Protein AF-A0A653F2F2-F1 (afdb_monomer_lite)

Secondary structure (DSSP, 8-state):
-PPPTTSGGGEEEHHHHHHTT-S--SSS-HHHHHHHHHGGG-EE-TTS-EEEEHHHHHHHHHHHHHHHHHHHHHHHHHHHHHHHHHHHHHHHHHHHHHHHHHHS----------------TT--

Radius of gyration: 38.21 Å; chains: 1; bounding box: 52×47×120 Å

Foldseek 3Di:
DDDDLPALVQWAFLVVVVVVPQQDDPDDDSSVSNCVVCDPQWDAHPVGTTTGGNVVVVVVVVVVVVVVVVVVVVVVVVVVVVVVVVVVVVVVVVVVVVVVVVVPDPPDPPPPPPPPPDDDPPPD

pLDDT: mean 84.68, std 15.83, range [46.44, 97.0]

Structure (mmCIF, N/CA/C/O backbone):
data_AF-A0A653F2F2-F1
#
_entry.id   AF-A0A653F2F2-F1
#
loop_
_atom_site.group_PDB
_atom_site.id
_atom_site.type_symbol
_atom_site.label_atom_id
_atom_site.label_alt_id
_atom_site.label_comp_id
_atom_site.label_asym_id
_atom_site.label_entity_id
_atom_site.label_seq_id
_atom_site.pdbx_PDB_ins_code
_atom_site.Cartn_x
_atom_site.Cartn_y
_atom_site.Cartn_z
_atom_site.occupancy
_atom_site.B_iso_or_equiv
_atom_site.auth_seq_id
_atom_site.auth_comp_id
_atom_site.auth_asym_id
_atom_site.auth_atom_id
_atom_site.pdbx_PDB_model_num
ATOM 1 N N . MET A 1 1 ? -18.430 20.478 24.476 1.00 53.19 1 MET A N 1
ATOM 2 C CA . MET A 1 1 ? -17.845 19.188 24.885 1.00 53.19 1 MET A CA 1
ATOM 3 C C . MET A 1 1 ? -16.975 18.749 23.725 1.00 53.19 1 MET A C 1
ATOM 5 O O . MET A 1 1 ? -17.513 18.512 22.652 1.00 53.19 1 MET A O 1
ATOM 9 N N . GLN A 1 2 ? -15.657 18.843 23.874 1.00 63.44 2 GLN A N 1
ATOM 10 C CA . GLN A 1 2 ? -14.722 18.392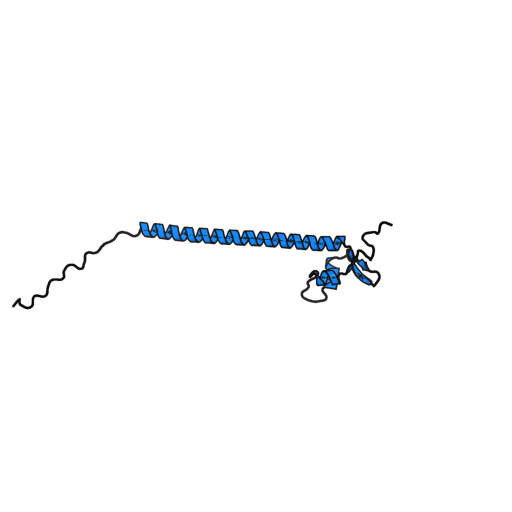 22.848 1.00 63.44 2 GLN A CA 1
ATOM 11 C C . GLN A 1 2 ? -14.621 16.879 23.034 1.00 63.44 2 GLN A C 1
ATOM 13 O O . GLN A 1 2 ? -14.357 16.430 24.145 1.00 63.44 2 GLN A O 1
ATOM 18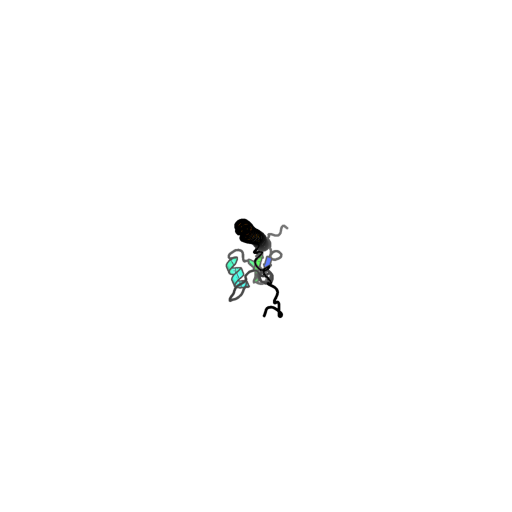 N N . LEU A 1 3 ? -15.013 16.116 22.020 1.00 66.06 3 LEU A N 1
ATOM 19 C CA . LEU A 1 3 ? -14.913 14.664 22.065 1.00 66.06 3 LEU A CA 1
ATOM 20 C C . LEU A 1 3 ? -13.481 14.304 21.675 1.00 66.06 3 LEU A C 1
ATOM 22 O O . LEU A 1 3 ? -12.998 14.801 20.657 1.00 66.06 3 LEU A O 1
ATOM 26 N N . ASP A 1 4 ? -12.825 13.489 22.491 1.00 74.12 4 ASP A N 1
ATOM 27 C CA . ASP A 1 4 ? -11.487 12.986 22.192 1.00 74.12 4 ASP A CA 1
ATOM 28 C C . ASP A 1 4 ? -11.536 12.044 20.977 1.00 74.12 4 ASP A C 1
ATOM 30 O O . ASP A 1 4 ? -12.562 11.413 20.705 1.00 74.12 4 ASP A O 1
ATOM 34 N N . ASP A 1 5 ? -10.428 11.930 20.241 1.00 69.75 5 ASP A N 1
ATOM 35 C CA . ASP A 1 5 ? -10.344 11.088 19.034 1.00 69.75 5 ASP A CA 1
ATOM 36 C C . ASP A 1 5 ? -10.570 9.588 19.320 1.00 69.75 5 ASP A C 1
ATOM 38 O O . ASP A 1 5 ? -10.916 8.826 18.414 1.00 69.75 5 ASP A O 1
ATOM 42 N N . ASP A 1 6 ? -10.440 9.181 20.586 1.00 67.00 6 ASP A N 1
ATOM 43 C CA . ASP A 1 6 ? -10.681 7.818 21.071 1.00 67.00 6 ASP A CA 1
ATOM 44 C C . ASP A 1 6 ? -12.156 7.553 21.422 1.00 67.00 6 ASP A C 1
ATOM 46 O O . ASP A 1 6 ? -12.517 6.466 21.878 1.00 67.00 6 ASP A O 1
ATOM 50 N N . HIS A 1 7 ? -13.043 8.533 21.223 1.00 74.06 7 HIS A N 1
ATOM 51 C CA . HIS A 1 7 ? -14.465 8.353 21.482 1.00 74.06 7 HIS A CA 1
ATOM 52 C C . HIS A 1 7 ? -15.051 7.269 20.551 1.00 74.06 7 HIS A C 1
ATOM 54 O O . HIS A 1 7 ? -14.779 7.294 19.349 1.00 74.06 7 HIS A O 1
ATOM 60 N N . PRO A 1 8 ? -15.928 6.364 21.035 1.00 67.56 8 PRO A N 1
ATOM 61 C CA . PRO A 1 8 ? -16.427 5.215 20.264 1.00 67.56 8 PRO A CA 1
ATOM 62 C C . PRO A 1 8 ? -17.065 5.575 18.910 1.00 67.56 8 PRO A C 1
ATOM 64 O O . PRO A 1 8 ? -16.922 4.836 17.942 1.00 67.56 8 PRO A O 1
ATOM 67 N N . PHE A 1 9 ? -17.697 6.747 18.791 1.00 72.19 9 PHE A N 1
ATOM 68 C CA . PHE A 1 9 ? -18.237 7.257 17.516 1.00 72.19 9 PHE A CA 1
ATOM 69 C C . PHE A 1 9 ? -17.178 7.614 16.451 1.00 72.19 9 PHE A C 1
ATOM 71 O O . PHE A 1 9 ? -17.521 7.766 15.276 1.00 72.19 9 PHE A O 1
ATOM 78 N N . PHE A 1 10 ? -15.907 7.762 16.833 1.00 84.81 10 PHE A N 1
ATOM 79 C CA . PHE A 1 10 ? -14.783 8.039 15.930 1.00 84.81 10 PHE A CA 1
ATOM 80 C C . PHE A 1 10 ? -13.876 6.828 15.710 1.00 84.81 10 PHE A C 1
ATOM 82 O O . PHE A 1 10 ? -12.847 6.951 15.040 1.00 84.81 10 PHE A O 1
ATOM 89 N N . LEU A 1 11 ? -14.272 5.658 16.209 1.00 93.62 11 LEU A N 1
ATOM 90 C CA . LEU A 1 11 ? -13.569 4.415 15.945 1.00 93.62 11 LEU A CA 1
ATOM 91 C C . LEU A 1 11 ? -14.015 3.810 14.610 1.00 93.62 11 LEU A C 1
ATOM 93 O O . LEU A 1 11 ? -15.180 3.877 14.220 1.00 93.62 11 LEU A O 1
ATOM 97 N N . VAL A 1 12 ? -13.061 3.213 13.906 1.00 95.25 12 VAL A N 1
ATOM 98 C CA . VAL A 1 12 ? -13.259 2.483 12.655 1.00 95.25 12 VAL A CA 1
ATOM 99 C C . VAL A 1 12 ? -13.022 1.000 12.941 1.00 95.25 12 VAL A C 1
ATOM 101 O O . VAL A 1 12 ? -11.893 0.623 13.275 1.00 95.25 12 VAL A O 1
ATOM 104 N N . PRO A 1 13 ? -14.051 0.140 12.840 1.00 96.44 13 PRO A N 1
ATOM 105 C CA . PRO A 1 13 ? -13.900 -1.292 13.056 1.00 96.44 13 PRO A CA 1
ATOM 106 C C . PRO A 1 13 ? -12.864 -1.911 12.114 1.00 96.44 13 PRO A C 1
ATOM 108 O O . PRO A 1 13 ? -12.854 -1.647 10.911 1.00 96.44 13 PRO A O 1
ATOM 111 N N . LEU A 1 14 ? -12.044 -2.831 12.629 1.00 96.94 14 LEU A N 1
ATOM 112 C CA . LEU A 1 14 ? -11.071 -3.553 11.801 1.00 96.94 14 LEU A CA 1
ATOM 113 C C . LEU A 1 14 ? -11.740 -4.342 10.671 1.00 96.94 14 LEU A C 1
ATOM 115 O O . LEU A 1 14 ? -11.139 -4.521 9.618 1.00 96.94 14 LEU A O 1
ATOM 119 N N . ALA A 1 15 ? -12.984 -4.788 10.864 1.00 96.38 15 ALA A N 1
ATOM 120 C CA . ALA A 1 15 ? -13.762 -5.459 9.827 1.00 96.38 15 ALA A CA 1
ATOM 121 C C . ALA A 1 15 ? -13.987 -4.569 8.589 1.00 96.38 15 ALA A C 1
ATOM 123 O O . ALA A 1 15 ? -13.922 -5.066 7.467 1.00 96.38 15 ALA A O 1
ATOM 124 N N . GLU A 1 16 ? -14.194 -3.262 8.779 1.00 96.62 16 GLU A N 1
ATOM 125 C CA . GLU A 1 16 ? -14.343 -2.306 7.674 1.00 96.62 16 GLU A CA 1
ATOM 126 C C . GLU A 1 16 ? -13.015 -2.115 6.938 1.00 96.62 16 GLU A C 1
ATOM 128 O O . GLU A 1 16 ? -12.968 -2.176 5.712 1.00 96.62 16 GLU A O 1
ATOM 133 N N . LEU A 1 17 ? -11.907 -1.992 7.674 1.00 96.81 17 LEU A N 1
ATOM 134 C CA . LEU A 1 17 ? -10.574 -1.926 7.069 1.00 96.81 17 LEU A CA 1
ATOM 135 C C . LEU A 1 17 ? -10.234 -3.213 6.301 1.00 96.81 17 LEU A C 1
ATOM 137 O O . LEU A 1 17 ? -9.676 -3.168 5.206 1.00 96.81 17 LEU A O 1
ATOM 141 N N . VAL A 1 18 ? -10.601 -4.375 6.833 1.00 97.00 18 VAL A N 1
ATOM 142 C CA . VAL A 1 18 ? -10.440 -5.649 6.124 1.00 97.00 18 VAL A CA 1
ATOM 143 C C . VAL A 1 18 ? -11.273 -5.682 4.841 1.00 97.00 18 VAL A C 1
ATOM 145 O O . VAL A 1 18 ? -10.763 -6.116 3.808 1.00 97.00 18 VAL A O 1
ATOM 148 N N . ALA A 1 19 ? -12.515 -5.188 4.867 1.00 96.25 19 ALA A N 1
ATOM 149 C CA . ALA A 1 19 ? -13.363 -5.091 3.676 1.00 96.25 19 ALA A CA 1
ATOM 150 C C . ALA A 1 19 ? -12.760 -4.159 2.607 1.00 96.25 19 ALA A C 1
ATOM 152 O O . ALA A 1 19 ? -12.804 -4.466 1.417 1.00 96.25 19 ALA A O 1
ATOM 153 N N . GLU A 1 20 ? -12.096 -3.085 3.035 1.00 95.88 20 GLU A N 1
ATOM 154 C CA . GLU A 1 20 ? -11.303 -2.182 2.187 1.00 95.88 20 GLU A CA 1
ATOM 155 C C . GLU A 1 20 ? -9.995 -2.812 1.670 1.00 95.88 20 GLU A C 1
ATOM 157 O O . GLU A 1 20 ? -9.243 -2.197 0.906 1.00 95.88 20 GLU A O 1
ATOM 162 N N . GLY A 1 21 ? -9.708 -4.055 2.062 1.00 94.31 21 GLY A N 1
ATOM 163 C CA . GLY A 1 21 ? -8.576 -4.839 1.593 1.00 94.31 21 GLY A CA 1
ATOM 164 C C . GLY A 1 21 ? -7.298 -4.667 2.412 1.00 94.31 21 GLY A C 1
ATOM 165 O O . GLY A 1 21 ? -6.227 -5.028 1.913 1.00 94.31 21 GLY A O 1
ATOM 166 N N . PHE A 1 22 ? -7.373 -4.131 3.633 1.00 95.06 22 PHE A N 1
ATOM 167 C CA . PHE A 1 22 ? -6.277 -4.204 4.605 1.00 95.06 22 PHE A CA 1
ATOM 168 C C . PHE A 1 22 ? -6.223 -5.587 5.273 1.00 95.06 22 PHE A C 1
ATOM 170 O O . PHE A 1 22 ? -7.155 -6.381 5.169 1.00 95.06 22 PHE A O 1
ATOM 177 N N . GLY A 1 23 ? -5.107 -5.918 5.930 1.00 90.75 23 GLY A N 1
ATOM 178 C CA . GLY A 1 23 ? -5.005 -7.168 6.695 1.00 90.75 23 GLY A CA 1
ATOM 179 C C . GLY A 1 23 ? -4.993 -8.450 5.860 1.00 90.75 23 GLY A C 1
ATOM 180 O O . GLY A 1 23 ? -5.286 -9.519 6.389 1.00 90.75 23 GLY A O 1
ATOM 181 N N . LYS A 1 24 ? -4.674 -8.372 4.559 1.00 91.75 24 LYS A N 1
ATOM 182 C CA . LYS A 1 24 ? -4.616 -9.552 3.683 1.00 91.75 24 LYS A CA 1
ATOM 183 C C . LYS A 1 24 ? -3.619 -10.571 4.230 1.00 91.75 24 LYS A C 1
ATOM 185 O O . LYS A 1 24 ? -2.428 -10.286 4.315 1.00 91.75 24 LYS A O 1
ATOM 190 N N . CYS A 1 25 ? -4.104 -11.771 4.520 1.00 90.75 25 CYS A N 1
ATOM 191 C CA . CYS A 1 25 ? -3.294 -12.916 4.908 1.00 90.75 25 CYS A CA 1
ATOM 192 C C . CYS A 1 25 ? -3.606 -14.118 4.008 1.00 90.75 25 CYS A C 1
ATOM 194 O O . CYS A 1 25 ? -4.711 -14.256 3.488 1.00 90.75 25 CYS A O 1
ATOM 196 N N . THR A 1 26 ? -2.614 -14.987 3.804 1.00 88.62 26 THR A N 1
ATOM 197 C CA . THR A 1 26 ? -2.779 -16.218 3.011 1.00 88.62 26 THR A CA 1
ATOM 198 C C . THR A 1 26 ? -3.560 -17.286 3.777 1.00 88.62 26 THR A C 1
ATOM 200 O O . THR A 1 26 ? -4.286 -18.073 3.181 1.00 88.62 26 THR A O 1
ATOM 203 N N . TYR A 1 27 ? -3.411 -17.308 5.103 1.00 89.06 27 TYR A N 1
ATOM 204 C CA . TYR A 1 27 ? -4.053 -18.263 5.996 1.00 89.06 27 TYR A CA 1
ATOM 205 C C . TYR A 1 27 ? -4.521 -17.547 7.264 1.00 89.06 27 TYR A C 1
ATOM 207 O O . TYR A 1 27 ? -3.833 -16.655 7.765 1.00 89.06 27 TYR A O 1
ATOM 215 N N . GLY A 1 28 ? -5.659 -17.982 7.803 1.00 88.94 28 GLY A N 1
ATOM 216 C CA . GLY A 1 28 ? -6.225 -17.457 9.044 1.00 88.94 28 GLY A CA 1
ATOM 217 C C . GLY A 1 28 ? -7.215 -16.311 8.840 1.00 88.94 28 GLY A C 1
ATOM 218 O O . GLY A 1 28 ? -7.700 -16.065 7.739 1.00 88.94 28 GLY A O 1
ATOM 219 N N . ASN A 1 29 ? -7.546 -15.641 9.942 1.00 95.00 29 ASN A N 1
ATOM 220 C CA . ASN A 1 29 ? -8.515 -14.555 9.969 1.00 95.00 29 ASN A CA 1
ATOM 221 C C . ASN A 1 29 ? -7.829 -13.210 9.647 1.00 95.00 29 ASN A C 1
ATOM 223 O O . ASN A 1 29 ? -6.925 -12.802 10.386 1.00 95.00 29 ASN A O 1
ATOM 227 N N . PRO A 1 30 ? -8.262 -12.488 8.598 1.00 95.50 30 PRO A N 1
ATOM 228 C CA . PRO A 1 30 ? -7.707 -11.182 8.243 1.00 95.50 30 PRO A CA 1
ATOM 229 C C . PRO A 1 30 ? -7.818 -10.133 9.357 1.00 95.50 30 PRO A C 1
ATOM 231 O O . PRO A 1 30 ? -6.945 -9.279 9.478 1.00 95.50 30 PRO A O 1
ATOM 234 N N . ILE A 1 31 ? -8.856 -10.204 10.200 1.00 96.31 31 ILE A N 1
ATOM 235 C CA . ILE A 1 31 ? -9.033 -9.276 11.328 1.00 96.31 31 ILE A CA 1
ATOM 236 C C . ILE A 1 31 ? -7.964 -9.519 12.394 1.00 96.31 31 ILE A C 1
ATOM 238 O O . ILE A 1 31 ? -7.378 -8.564 12.895 1.00 96.31 31 ILE A O 1
ATOM 242 N N . ASP A 1 32 ? -7.681 -10.782 12.728 1.00 95.69 32 ASP A N 1
ATOM 243 C CA . ASP A 1 32 ? -6.622 -11.129 13.683 1.00 95.69 32 ASP A CA 1
ATOM 244 C C . ASP A 1 32 ? -5.247 -10.748 13.129 1.00 95.69 32 ASP A C 1
ATOM 246 O O . ASP A 1 32 ? -4.406 -10.211 13.847 1.00 95.69 32 ASP A O 1
ATOM 250 N N . HIS A 1 33 ? -5.032 -10.967 11.829 1.00 96.50 33 HIS A N 1
ATOM 251 C CA . HIS A 1 33 ? -3.798 -10.564 11.167 1.00 96.50 33 HIS A CA 1
ATOM 252 C C . HIS A 1 33 ? -3.597 -9.045 11.209 1.00 96.50 33 HIS A C 1
ATOM 254 O O . HIS A 1 33 ? -2.523 -8.586 11.596 1.00 96.50 33 HIS A O 1
ATOM 260 N N . LEU A 1 34 ? -4.632 -8.271 10.868 1.00 96.31 34 LEU A N 1
ATOM 261 C CA . LEU A 1 34 ? -4.592 -6.813 10.925 1.00 96.31 34 LEU A CA 1
ATOM 262 C C . LEU A 1 34 ? -4.401 -6.306 12.358 1.00 96.31 34 LEU A C 1
ATOM 264 O O . LEU A 1 34 ? -3.603 -5.403 12.583 1.00 96.31 34 LEU A O 1
ATOM 268 N N . ALA A 1 35 ? -5.081 -6.910 13.335 1.00 96.62 35 ALA A N 1
ATOM 269 C CA . ALA A 1 35 ? -4.918 -6.552 14.740 1.00 96.62 35 ALA A CA 1
ATOM 270 C C . ALA A 1 35 ? -3.468 -6.754 15.208 1.00 96.62 35 ALA A C 1
ATOM 272 O O . ALA A 1 35 ? -2.889 -5.861 15.817 1.00 96.62 35 ALA A O 1
ATOM 273 N N . ASN A 1 36 ? -2.845 -7.879 14.843 1.00 95.44 36 ASN A N 1
ATOM 274 C CA . ASN A 1 36 ? -1.440 -8.149 15.157 1.00 95.44 36 ASN A CA 1
ATOM 275 C C . ASN A 1 36 ? -0.472 -7.172 14.471 1.00 95.44 36 ASN A C 1
ATOM 277 O O . ASN A 1 36 ? 0.572 -6.858 15.033 1.00 95.44 36 ASN A O 1
ATOM 281 N N . GLN A 1 37 ? -0.796 -6.696 13.264 1.00 94.88 37 GLN A N 1
ATOM 282 C CA . GLN A 1 37 ? 0.005 -5.682 12.567 1.00 94.88 37 GLN A CA 1
ATOM 283 C C . GLN A 1 37 ? -0.065 -4.313 13.249 1.00 94.88 37 GLN A C 1
ATOM 285 O O . GLN A 1 37 ? 0.914 -3.573 13.231 1.00 94.88 37 GLN A O 1
ATOM 290 N N . LEU A 1 38 ? -1.224 -3.975 13.814 1.00 95.25 38 LEU A N 1
ATOM 291 C CA . LEU A 1 38 ? -1.490 -2.676 14.428 1.00 95.25 38 LEU A CA 1
ATOM 292 C C . LEU A 1 38 ? -1.083 -2.612 15.906 1.00 95.25 38 LEU A C 1
ATOM 294 O O . LEU A 1 38 ? -0.826 -1.520 16.408 1.00 95.25 38 LEU A O 1
ATOM 298 N N . GLY A 1 39 ? -0.997 -3.758 16.588 1.00 95.31 39 GLY A N 1
ATOM 299 C CA . GLY A 1 39 ? -0.535 -3.848 17.973 1.00 95.31 39 GLY A CA 1
ATOM 300 C C . GLY A 1 39 ? -1.356 -2.962 18.909 1.00 95.31 39 GLY A C 1
ATOM 301 O O . GLY A 1 39 ? -2.584 -3.048 18.937 1.00 95.31 39 GLY A O 1
ATOM 302 N N . ASP A 1 40 ? -0.675 -2.078 19.636 1.00 94.06 40 ASP A N 1
ATOM 303 C CA . ASP A 1 40 ? -1.274 -1.217 20.665 1.00 94.06 40 ASP A CA 1
ATOM 304 C C . ASP A 1 40 ? -2.240 -0.156 20.111 1.00 94.06 40 ASP A C 1
ATOM 306 O O . ASP A 1 40 ? -2.973 0.471 20.870 1.00 94.06 40 ASP A O 1
ATOM 310 N N . ALA A 1 41 ? -2.284 0.046 18.789 1.00 93.25 41 ALA A N 1
ATOM 311 C CA . ALA A 1 41 ? -3.252 0.947 18.164 1.00 93.25 41 ALA A CA 1
ATOM 312 C C . ALA A 1 41 ? -4.679 0.364 18.113 1.00 93.25 41 ALA A C 1
ATOM 314 O O . ALA A 1 41 ? -5.615 1.069 17.725 1.00 93.25 41 ALA A O 1
ATOM 315 N N . VAL A 1 42 ? -4.849 -0.921 18.447 1.00 96.00 42 VAL A N 1
ATOM 316 C CA . VAL A 1 42 ? -6.151 -1.592 18.460 1.00 96.00 42 VAL A CA 1
ATOM 317 C C . VAL A 1 42 ? -6.882 -1.294 19.763 1.00 96.00 42 VAL A C 1
ATOM 319 O O . VAL A 1 42 ? -6.431 -1.641 20.851 1.00 96.00 42 VAL A O 1
ATOM 322 N N . LEU A 1 43 ? -8.070 -0.721 19.624 1.00 94.12 43 LEU A N 1
ATOM 323 C CA . LEU A 1 43 ? -9.004 -0.436 20.703 1.00 94.12 43 LEU A CA 1
ATOM 324 C C . LEU A 1 43 ? -10.222 -1.362 20.598 1.00 94.12 43 LEU A C 1
ATOM 326 O O . LEU A 1 43 ? -10.458 -1.993 19.565 1.00 94.12 43 LEU A O 1
ATOM 330 N N . PHE A 1 44 ? -11.012 -1.430 21.665 1.00 93.25 44 PHE A N 1
ATOM 331 C CA . PHE A 1 44 ? -12.321 -2.078 21.647 1.00 93.25 44 PHE A CA 1
ATOM 332 C C . PHE A 1 44 ? -13.413 -1.013 21.692 1.00 93.25 44 PHE A C 1
ATOM 334 O O . PHE A 1 44 ? -13.336 -0.092 22.503 1.00 93.25 44 PHE A O 1
ATOM 341 N N . ASP A 1 45 ? -14.408 -1.132 20.813 1.00 89.75 45 ASP A N 1
ATOM 342 C CA . ASP A 1 45 ? -15.589 -0.274 20.862 1.00 89.75 45 ASP A CA 1
ATOM 343 C C . ASP A 1 45 ? -16.537 -0.666 22.011 1.00 89.75 45 ASP A C 1
ATOM 345 O O . ASP A 1 45 ? -16.304 -1.620 22.760 1.00 89.75 45 ASP A O 1
ATOM 349 N N . ASP A 1 46 ? -17.625 0.084 22.146 1.00 89.19 46 ASP A N 1
ATOM 350 C CA . ASP A 1 46 ? -18.648 -0.088 23.180 1.00 89.19 46 ASP A CA 1
ATOM 351 C C . ASP A 1 46 ? -19.363 -1.448 23.137 1.00 89.19 46 ASP A C 1
ATOM 353 O O . ASP A 1 46 ? -19.904 -1.890 24.152 1.00 89.19 46 ASP A O 1
ATOM 357 N N . ILE A 1 47 ? -19.327 -2.139 21.996 1.00 89.69 47 ILE A N 1
ATOM 358 C CA . ILE A 1 47 ? -19.897 -3.478 21.820 1.00 89.69 47 ILE A CA 1
ATOM 359 C C . ILE A 1 47 ? -18.829 -4.581 21.717 1.00 89.69 47 ILE A C 1
ATOM 361 O O . ILE A 1 47 ? -19.150 -5.729 21.398 1.00 89.69 47 ILE A O 1
ATOM 365 N N . GLY A 1 48 ? -17.564 -4.264 22.011 1.00 90.69 48 GLY A N 1
ATOM 366 C CA . GLY A 1 48 ? -16.457 -5.218 22.075 1.00 90.69 48 GLY A CA 1
ATOM 367 C C . GLY A 1 48 ? -15.848 -5.609 20.724 1.00 90.69 48 GLY A C 1
ATOM 368 O O . GLY A 1 48 ? -15.130 -6.609 20.639 1.00 90.69 48 GLY A O 1
ATOM 369 N N . ARG A 1 49 ? -16.094 -4.852 19.651 1.00 93.81 49 ARG A N 1
ATOM 370 C CA . ARG A 1 49 ? -15.401 -5.029 18.366 1.00 93.81 49 ARG A CA 1
ATOM 371 C C . ARG A 1 49 ? -14.030 -4.374 18.417 1.00 93.81 49 ARG A C 1
ATOM 373 O O . ARG A 1 49 ? -13.865 -3.278 18.938 1.00 93.81 49 ARG A O 1
ATOM 380 N N . ARG A 1 50 ? -13.049 -5.023 17.788 1.00 96.00 50 ARG A N 1
ATOM 381 C CA . ARG A 1 50 ? -11.730 -4.424 17.566 1.00 96.00 50 ARG A CA 1
ATOM 382 C C . ARG A 1 50 ? -11.832 -3.308 16.535 1.00 96.00 50 ARG A C 1
ATOM 384 O O . ARG A 1 50 ? -12.333 -3.528 15.428 1.00 96.00 50 ARG A O 1
ATOM 391 N N . ALA A 1 51 ? -11.315 -2.146 16.885 1.00 96.38 51 ALA A N 1
ATOM 392 C CA . ALA A 1 51 ? -11.351 -0.943 16.079 1.00 96.38 51 ALA A CA 1
ATOM 393 C C . ALA A 1 51 ? -10.045 -0.153 16.222 1.00 96.38 51 ALA A C 1
ATOM 395 O O . ALA A 1 51 ? -9.193 -0.469 17.048 1.00 96.38 51 ALA A O 1
ATOM 396 N N . VAL A 1 52 ? -9.886 0.873 15.398 1.00 95.75 52 VAL A N 1
ATOM 397 C CA . VAL A 1 52 ? -8.812 1.868 15.505 1.00 95.75 52 VAL A CA 1
ATOM 398 C C . VAL A 1 52 ? -9.403 3.264 15.465 1.00 95.75 52 VAL A C 1
ATOM 400 O O . VAL A 1 52 ? -10.525 3.450 15.000 1.00 95.75 52 VAL A O 1
ATOM 403 N N . THR A 1 53 ? -8.640 4.267 15.880 1.00 94.94 53 THR A N 1
ATOM 404 C CA . THR A 1 53 ? -9.044 5.662 15.690 1.00 94.94 53 THR A CA 1
ATOM 405 C C . THR A 1 53 ? -9.120 6.016 14.204 1.00 94.94 53 THR A C 1
ATOM 407 O O . THR A 1 53 ? -8.405 5.460 13.358 1.00 94.94 53 THR A O 1
ATOM 410 N N . ARG A 1 54 ? -9.952 7.006 13.865 1.00 92.75 54 ARG A N 1
ATOM 411 C CA . ARG A 1 54 ? -9.980 7.595 12.516 1.00 92.75 54 ARG A CA 1
ATOM 412 C C . ARG A 1 54 ? -8.612 8.094 12.057 1.00 92.75 54 ARG A C 1
ATOM 414 O O . ARG A 1 54 ? -8.306 7.963 10.876 1.00 92.75 54 ARG A O 1
ATOM 421 N N . ALA A 1 55 ? -7.795 8.632 12.962 1.00 91.56 55 ALA A N 1
ATOM 422 C CA . ALA A 1 55 ? -6.441 9.080 12.645 1.00 91.56 55 ALA A CA 1
ATOM 423 C C . ALA A 1 55 ? -5.550 7.913 12.189 1.00 91.56 55 ALA A C 1
ATOM 425 O O . ALA A 1 55 ? -4.899 8.001 11.146 1.00 91.56 55 ALA A O 1
ATOM 426 N N . THR A 1 56 ? -5.577 6.787 12.908 1.00 94.19 56 THR A N 1
ATOM 427 C CA . THR A 1 56 ? -4.854 5.569 12.513 1.00 94.19 56 THR A CA 1
ATOM 428 C C . THR A 1 56 ? -5.369 5.026 11.181 1.00 94.19 56 THR A C 1
ATOM 430 O O . THR A 1 56 ? -4.573 4.737 10.287 1.00 94.19 56 THR A O 1
ATOM 433 N N . ALA A 1 57 ? -6.691 4.952 10.996 1.00 95.25 57 ALA A N 1
ATOM 434 C CA . ALA A 1 57 ? -7.278 4.532 9.725 1.00 95.25 57 ALA A CA 1
ATOM 435 C C . ALA A 1 57 ? -6.841 5.443 8.562 1.00 95.25 57 ALA A C 1
ATOM 437 O O . ALA A 1 57 ? -6.408 4.952 7.520 1.00 95.25 57 ALA A O 1
ATOM 438 N N . ALA A 1 58 ? -6.886 6.766 8.745 1.00 93.94 58 ALA A N 1
ATOM 439 C CA . ALA A 1 58 ? -6.458 7.739 7.741 1.00 93.94 58 ALA A CA 1
ATOM 440 C C . ALA A 1 58 ? -4.982 7.555 7.354 1.00 93.94 58 ALA A C 1
ATOM 442 O O . ALA A 1 58 ? -4.657 7.578 6.165 1.00 93.94 58 ALA A O 1
ATOM 443 N N . SER A 1 59 ? -4.109 7.298 8.332 1.00 95.25 59 SER A N 1
ATOM 444 C CA . SER A 1 59 ? -2.696 6.990 8.086 1.00 95.25 59 SER A CA 1
ATOM 445 C C . SER A 1 59 ? -2.521 5.738 7.220 1.00 95.25 59 SER A C 1
ATOM 447 O O . SER A 1 59 ? -1.769 5.775 6.248 1.00 95.25 59 SER A O 1
ATOM 449 N N . LEU A 1 60 ? -3.277 4.664 7.475 1.00 96.12 60 LEU A N 1
ATOM 450 C CA . LEU A 1 60 ? -3.229 3.444 6.654 1.00 96.12 60 LEU A CA 1
ATOM 451 C C . LEU A 1 60 ? -3.626 3.704 5.192 1.00 96.12 60 LEU A C 1
ATOM 453 O O . LEU A 1 60 ? -2.975 3.214 4.262 1.00 96.12 60 LEU A O 1
ATOM 457 N N . PHE A 1 61 ? -4.678 4.494 4.965 1.00 96.44 61 PHE A N 1
ATOM 458 C CA . PHE A 1 61 ? -5.080 4.882 3.611 1.00 96.44 61 PHE A CA 1
ATOM 459 C C . PHE A 1 61 ? -4.038 5.771 2.930 1.00 96.44 61 PHE A C 1
ATOM 461 O O . PHE A 1 61 ? -3.748 5.564 1.749 1.00 96.44 61 PHE A O 1
ATOM 468 N N . ALA A 1 62 ? -3.449 6.721 3.659 1.00 96.19 62 ALA A N 1
ATOM 469 C CA . ALA A 1 62 ? -2.392 7.583 3.142 1.00 96.19 62 ALA A CA 1
ATOM 470 C C . ALA A 1 62 ? -1.155 6.768 2.729 1.00 96.19 62 ALA A C 1
ATOM 472 O O . ALA A 1 62 ? -0.631 6.951 1.628 1.00 96.19 62 ALA A O 1
ATOM 473 N N . GLU A 1 63 ? -0.736 5.805 3.551 1.00 95.31 63 GLU A N 1
ATOM 474 C CA . GLU A 1 63 ? 0.357 4.889 3.221 1.00 95.31 63 GLU A CA 1
ATOM 475 C C . GLU A 1 63 ? 0.063 4.051 1.975 1.00 95.31 63 GLU A C 1
ATOM 477 O O . GLU A 1 63 ? 0.934 3.887 1.113 1.00 95.31 63 GLU A O 1
ATOM 482 N N . ARG A 1 64 ? -1.162 3.522 1.849 1.00 95.50 64 ARG A N 1
ATOM 483 C CA . ARG A 1 64 ? -1.582 2.774 0.657 1.00 95.50 64 ARG A CA 1
ATOM 484 C C . ARG A 1 64 ? -1.518 3.655 -0.589 1.00 95.50 64 ARG A C 1
ATOM 486 O O . ARG A 1 64 ? -0.924 3.246 -1.585 1.00 95.50 64 ARG A O 1
ATOM 493 N N . ALA A 1 65 ? -2.059 4.870 -0.519 1.00 94.88 65 ALA A N 1
ATOM 494 C CA . ALA A 1 65 ? -2.033 5.823 -1.624 1.00 94.88 65 ALA A CA 1
ATOM 495 C C . ALA A 1 65 ? -0.597 6.184 -2.041 1.00 94.88 65 ALA A C 1
ATOM 497 O O . ALA A 1 65 ? -0.288 6.208 -3.235 1.00 94.88 65 ALA A O 1
ATOM 498 N N . ALA A 1 66 ? 0.303 6.392 -1.075 1.00 95.62 66 ALA A N 1
ATOM 499 C CA . ALA A 1 66 ? 1.714 6.662 -1.338 1.00 95.62 66 ALA A CA 1
ATOM 500 C C . ALA A 1 66 ? 2.412 5.472 -2.021 1.00 95.62 66 ALA A C 1
ATOM 502 O O . ALA A 1 66 ? 3.115 5.652 -3.020 1.00 95.62 66 ALA A O 1
ATOM 503 N N . LYS A 1 67 ? 2.175 4.243 -1.540 1.00 94.00 67 LYS A N 1
ATOM 504 C CA . LYS A 1 67 ? 2.711 3.017 -2.156 1.00 94.00 67 LYS A CA 1
ATOM 505 C C . LYS A 1 67 ? 2.203 2.837 -3.586 1.00 94.00 67 LYS A C 1
ATOM 507 O O . LYS A 1 67 ? 2.995 2.548 -4.482 1.00 94.00 67 LYS A O 1
ATOM 512 N N . GLU A 1 68 ? 0.912 3.045 -3.827 1.00 94.25 68 GLU A N 1
ATOM 513 C CA . GLU A 1 68 ? 0.337 2.977 -5.173 1.00 94.25 68 GLU A CA 1
ATOM 514 C C . GLU A 1 68 ? 0.919 4.041 -6.110 1.00 94.25 68 GLU A C 1
ATOM 516 O O . GLU A 1 68 ? 1.232 3.743 -7.265 1.00 94.25 68 GLU A O 1
ATOM 521 N N . ALA A 1 69 ? 1.099 5.275 -5.631 1.00 94.69 69 ALA A N 1
ATOM 522 C CA . ALA A 1 69 ? 1.716 6.345 -6.408 1.00 94.69 69 ALA A CA 1
ATOM 523 C C . ALA A 1 69 ? 3.159 5.988 -6.804 1.00 94.69 69 ALA A C 1
ATOM 525 O O . ALA A 1 69 ? 3.508 6.068 -7.986 1.00 94.69 69 ALA A O 1
ATOM 526 N N . ALA A 1 70 ? 3.957 5.497 -5.852 1.00 93.81 70 ALA A N 1
ATOM 527 C CA . ALA A 1 70 ? 5.328 5.056 -6.097 1.00 93.81 70 ALA A CA 1
ATOM 528 C C . ALA A 1 70 ? 5.394 3.883 -7.092 1.00 93.81 70 ALA A C 1
ATOM 530 O O . ALA A 1 70 ? 6.222 3.881 -8.004 1.00 93.81 70 ALA A O 1
ATOM 531 N N . GLN A 1 71 ? 4.490 2.903 -6.978 1.00 94.12 71 GLN A N 1
ATOM 532 C CA . GLN A 1 71 ? 4.410 1.785 -7.924 1.00 94.12 71 GLN A CA 1
ATOM 533 C C . GLN A 1 71 ? 4.040 2.249 -9.336 1.00 94.12 71 GLN A C 1
ATOM 535 O O . GLN A 1 71 ? 4.647 1.801 -10.315 1.00 94.12 71 GLN A O 1
ATOM 540 N N . ARG A 1 72 ? 3.080 3.174 -9.463 1.00 94.38 72 ARG A N 1
ATOM 541 C CA . ARG A 1 72 ? 2.713 3.762 -10.759 1.00 94.38 72 ARG A CA 1
ATOM 542 C C . ARG A 1 72 ? 3.901 4.493 -11.371 1.00 94.38 72 ARG A C 1
ATOM 544 O O . ARG A 1 72 ? 4.179 4.281 -12.550 1.00 94.38 72 ARG A O 1
ATOM 551 N N . GLU A 1 73 ? 4.632 5.291 -10.603 1.00 94.38 73 GLU A N 1
ATOM 552 C CA . GLU A 1 73 ? 5.823 5.980 -11.103 1.00 94.38 73 GLU A CA 1
ATOM 553 C C . GLU A 1 73 ? 6.919 4.998 -11.541 1.00 94.38 73 GLU A C 1
ATOM 555 O O . GLU A 1 73 ? 7.423 5.099 -12.662 1.00 94.38 73 GLU A O 1
ATOM 560 N N . ALA A 1 74 ? 7.232 3.997 -10.715 1.00 93.69 74 ALA A N 1
ATOM 561 C CA . ALA A 1 74 ? 8.207 2.964 -11.049 1.00 93.69 74 ALA A CA 1
ATOM 562 C C . ALA A 1 74 ? 7.823 2.208 -12.333 1.00 93.69 74 ALA A C 1
ATOM 564 O O . ALA A 1 74 ? 8.677 1.942 -13.180 1.00 93.69 74 ALA A O 1
ATOM 565 N N . SER A 1 75 ? 6.532 1.909 -12.518 1.00 94.19 75 SER A N 1
ATOM 566 C CA . SER A 1 75 ? 6.035 1.278 -13.744 1.00 94.19 75 SER A CA 1
ATOM 567 C C . SER A 1 75 ? 6.229 2.174 -14.973 1.00 94.19 75 SER A C 1
ATOM 569 O O . SER A 1 75 ? 6.712 1.700 -16.000 1.00 94.19 75 SER A O 1
ATOM 571 N N . ARG A 1 76 ? 5.945 3.481 -14.860 1.00 93.62 76 ARG A N 1
ATOM 572 C CA . ARG A 1 76 ? 6.135 4.449 -15.953 1.00 93.62 76 ARG A CA 1
ATOM 573 C C . ARG A 1 76 ? 7.604 4.561 -16.345 1.00 93.62 76 ARG A C 1
ATOM 575 O O . ARG A 1 76 ? 7.907 4.525 -17.536 1.00 93.62 76 ARG A O 1
ATOM 582 N N . ARG A 1 77 ? 8.508 4.638 -15.362 1.00 93.31 77 ARG A N 1
ATOM 583 C CA . ARG A 1 77 ? 9.961 4.681 -15.601 1.00 93.31 77 ARG A CA 1
ATOM 584 C C . ARG A 1 77 ? 10.444 3.423 -16.319 1.00 93.31 77 ARG A C 1
ATOM 586 O O . ARG A 1 77 ? 11.053 3.532 -17.378 1.00 93.31 77 ARG A O 1
ATOM 593 N N . ARG A 1 78 ? 10.062 2.234 -15.837 1.00 94.50 78 ARG A N 1
ATOM 594 C CA . ARG A 1 78 ? 10.416 0.957 -16.485 1.00 94.50 78 ARG A CA 1
ATOM 595 C C . ARG A 1 78 ? 9.920 0.870 -17.926 1.00 94.50 78 ARG A C 1
ATOM 597 O O . ARG A 1 78 ? 10.650 0.405 -18.795 1.00 94.50 78 ARG A O 1
ATOM 604 N N . VAL A 1 79 ? 8.693 1.313 -18.200 1.00 94.88 79 VAL A N 1
ATOM 605 C CA . VAL A 1 79 ? 8.148 1.321 -19.568 1.00 94.88 79 VAL A CA 1
ATOM 606 C C . VAL A 1 79 ? 8.933 2.281 -20.467 1.00 94.88 79 VAL A C 1
ATOM 608 O O . VAL A 1 79 ? 9.255 1.922 -21.601 1.00 94.88 79 VAL A O 1
ATOM 611 N N . ALA A 1 80 ? 9.279 3.472 -19.970 1.00 93.31 80 ALA A N 1
ATOM 612 C CA . ALA A 1 80 ? 10.082 4.441 -20.712 1.00 93.31 80 ALA A CA 1
ATOM 613 C C . ALA A 1 80 ? 11.492 3.904 -21.019 1.00 93.31 80 ALA A C 1
ATOM 615 O O . ALA A 1 80 ? 11.930 3.960 -22.167 1.00 93.31 80 ALA A O 1
ATOM 616 N N . GLU A 1 81 ? 12.161 3.307 -20.033 1.00 93.75 81 GLU A N 1
ATOM 617 C CA . GLU A 1 81 ? 13.479 2.680 -20.191 1.00 93.75 81 GLU A CA 1
ATOM 618 C C . GLU A 1 81 ? 13.444 1.531 -21.204 1.00 93.75 81 GLU A C 1
ATOM 620 O O . GLU A 1 81 ? 14.277 1.465 -22.109 1.00 93.75 81 GLU A O 1
ATOM 625 N N . GLN A 1 82 ? 12.442 0.650 -21.118 1.00 94.38 82 GLN A N 1
ATOM 626 C CA . GLN A 1 82 ? 12.275 -0.441 -22.080 1.00 94.38 82 GLN A CA 1
ATOM 627 C C . GLN A 1 82 ? 12.032 0.073 -23.500 1.00 94.38 82 GLN A C 1
ATOM 629 O O . GLN A 1 82 ? 12.536 -0.515 -24.461 1.00 94.38 82 GLN A O 1
ATOM 634 N N . LYS A 1 83 ? 11.269 1.160 -23.656 1.00 94.81 83 LYS A N 1
ATOM 635 C CA . LYS A 1 83 ? 11.045 1.789 -24.959 1.00 94.81 83 LYS A CA 1
ATOM 636 C C . LYS A 1 83 ? 12.346 2.371 -25.516 1.00 94.81 83 LYS A C 1
ATOM 638 O O . LYS A 1 83 ? 12.699 2.041 -26.647 1.00 94.81 83 LYS A O 1
ATOM 643 N N . ALA A 1 84 ? 13.086 3.137 -24.715 1.00 93.44 84 ALA A N 1
ATOM 644 C CA . ALA A 1 84 ? 14.369 3.712 -25.111 1.00 93.44 84 ALA A CA 1
ATOM 645 C C . ALA A 1 84 ? 15.388 2.626 -25.501 1.00 93.44 84 ALA A C 1
ATOM 647 O O . ALA A 1 84 ? 16.022 2.715 -26.551 1.00 93.44 84 ALA A O 1
ATOM 648 N N . ALA A 1 85 ? 15.482 1.543 -24.724 1.00 93.81 85 ALA A N 1
ATOM 649 C CA . ALA A 1 85 ? 16.357 0.413 -25.035 1.00 93.81 85 ALA A CA 1
ATOM 650 C C . ALA A 1 85 ? 15.980 -0.276 -26.360 1.00 93.81 85 ALA A C 1
ATOM 652 O O . ALA A 1 85 ? 16.851 -0.647 -27.152 1.00 93.81 85 ALA A O 1
ATOM 653 N N . ARG A 1 86 ? 14.677 -0.432 -26.640 1.00 93.88 86 ARG A N 1
ATOM 654 C CA . ARG A 1 86 ? 14.192 -0.989 -27.914 1.00 93.88 86 ARG A CA 1
ATOM 655 C C . ARG A 1 86 ? 14.519 -0.081 -29.095 1.00 93.88 86 ARG A C 1
ATOM 657 O O . ARG A 1 86 ? 14.918 -0.588 -30.142 1.00 93.88 86 ARG A O 1
ATOM 664 N N . GLU A 1 87 ? 14.350 1.228 -28.944 1.00 94.06 87 GLU A N 1
ATOM 665 C CA . GLU A 1 87 ? 14.682 2.210 -29.980 1.00 94.06 87 GLU A CA 1
ATOM 666 C C . GLU A 1 87 ? 16.189 2.241 -30.254 1.00 94.06 87 GLU A C 1
ATOM 668 O O . GLU A 1 87 ? 16.590 2.123 -31.411 1.00 94.06 87 GLU A O 1
ATOM 673 N N . ALA A 1 88 ? 17.023 2.258 -29.210 1.00 93.62 88 ALA A N 1
ATOM 674 C CA . ALA A 1 88 ? 18.478 2.191 -29.339 1.00 93.62 88 ALA A CA 1
ATOM 675 C C . ALA A 1 88 ? 18.933 0.918 -30.072 1.00 93.62 88 ALA A C 1
ATOM 677 O O . ALA A 1 88 ? 19.747 0.983 -30.993 1.00 93.62 88 ALA A O 1
ATOM 678 N N . ARG A 1 89 ? 18.352 -0.243 -29.733 1.00 92.94 89 ARG A N 1
ATOM 679 C CA . ARG A 1 89 ? 18.658 -1.507 -30.420 1.00 92.94 89 ARG A CA 1
ATOM 680 C C . ARG A 1 89 ? 18.260 -1.472 -31.896 1.00 92.94 89 ARG A C 1
ATOM 682 O O . ARG A 1 89 ? 19.005 -1.960 -32.740 1.00 92.94 89 ARG A O 1
ATOM 689 N N . ARG A 1 90 ? 17.096 -0.901 -32.223 1.00 92.50 90 ARG A N 1
ATOM 690 C CA . ARG A 1 90 ? 16.649 -0.747 -33.618 1.00 92.50 90 ARG A CA 1
ATOM 691 C C . ARG A 1 90 ? 17.579 0.174 -34.403 1.00 92.50 90 ARG A C 1
ATOM 693 O O . ARG A 1 90 ? 17.956 -0.180 -35.515 1.00 92.50 90 ARG A O 1
ATOM 700 N N . ALA A 1 91 ? 17.972 1.301 -33.814 1.00 92.94 91 ALA A N 1
ATOM 701 C CA . ALA A 1 91 ? 18.901 2.242 -34.428 1.00 92.94 91 ALA A CA 1
ATOM 702 C C . ALA A 1 91 ? 20.273 1.599 -34.689 1.00 92.94 91 ALA A C 1
ATOM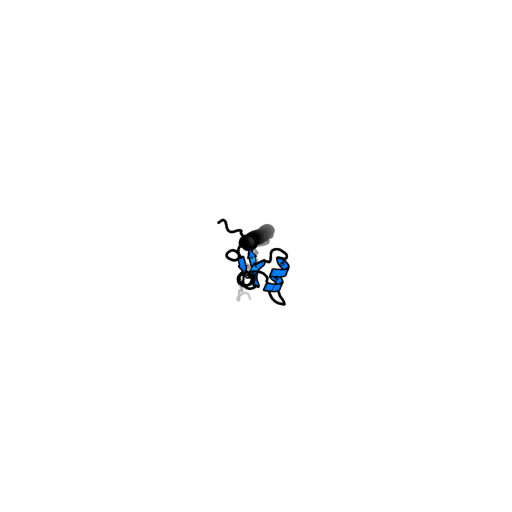 704 O O . ALA A 1 91 ? 20.816 1.755 -35.779 1.00 92.94 91 ALA A O 1
ATOM 705 N N . ALA A 1 92 ? 20.795 0.811 -33.741 1.00 92.88 92 ALA A N 1
ATOM 706 C CA . ALA A 1 92 ? 22.056 0.088 -33.911 1.00 92.88 92 ALA A CA 1
ATOM 707 C C . ALA A 1 92 ? 22.004 -0.904 -35.086 1.00 92.88 92 ALA A C 1
ATOM 709 O O . ALA A 1 92 ? 22.871 -0.865 -35.955 1.00 92.88 92 ALA A O 1
ATOM 710 N N . ILE A 1 93 ? 20.946 -1.722 -35.169 1.00 94.44 93 ILE A N 1
ATOM 711 C CA . ILE A 1 93 ? 20.755 -2.681 -36.272 1.00 94.44 93 ILE A CA 1
ATOM 712 C C . ILE A 1 93 ? 20.626 -1.956 -37.620 1.00 94.44 93 ILE A C 1
ATOM 714 O O . ILE A 1 93 ? 21.163 -2.407 -38.628 1.00 94.44 93 ILE A O 1
ATOM 718 N N . GLN A 1 94 ? 19.910 -0.829 -37.667 1.00 92.56 94 GLN A N 1
ATOM 719 C CA . GLN A 1 94 ? 19.782 -0.037 -38.894 1.00 92.56 94 GLN A CA 1
ATOM 720 C C . GLN A 1 94 ? 21.117 0.579 -39.322 1.00 92.56 94 GLN A C 1
ATOM 722 O O . GLN A 1 94 ? 21.437 0.561 -40.509 1.00 92.56 94 GLN A O 1
ATOM 727 N N . ALA A 1 95 ? 21.904 1.087 -38.372 1.00 91.19 95 ALA A N 1
ATOM 728 C CA . ALA A 1 95 ? 23.223 1.644 -38.644 1.00 91.19 95 ALA A CA 1
ATOM 729 C C . ALA A 1 95 ? 24.204 0.576 -39.149 1.00 91.19 95 ALA A C 1
ATOM 731 O O . ALA A 1 95 ? 24.966 0.840 -40.076 1.00 91.19 95 ALA A O 1
ATOM 732 N N . GLU A 1 96 ? 24.164 -0.630 -38.580 1.00 89.88 96 GLU A N 1
ATOM 733 C CA . GLU A 1 96 ? 24.965 -1.770 -39.032 1.00 89.88 96 GLU A CA 1
ATOM 734 C C . GLU A 1 96 ? 24.603 -2.170 -40.467 1.00 89.88 96 GLU A C 1
ATOM 736 O O . GLU A 1 96 ? 25.471 -2.159 -41.337 1.00 89.88 96 GLU A O 1
ATOM 741 N N . ARG A 1 97 ? 23.310 -2.359 -40.765 1.00 87.88 97 ARG A N 1
ATOM 742 C CA . ARG A 1 97 ? 22.833 -2.642 -42.132 1.00 87.88 97 ARG A CA 1
ATOM 743 C C . ARG A 1 97 ? 23.218 -1.557 -43.136 1.00 87.88 97 ARG A C 1
ATOM 745 O O . ARG A 1 97 ? 23.555 -1.859 -44.277 1.00 87.88 97 ARG A O 1
ATOM 752 N N . ALA A 1 98 ? 23.162 -0.288 -42.732 1.00 87.56 98 ALA A N 1
ATOM 753 C CA . ALA A 1 98 ? 23.567 0.822 -43.588 1.00 87.56 98 ALA A CA 1
ATOM 754 C C . ALA A 1 98 ? 25.074 0.788 -43.896 1.00 87.56 98 ALA A C 1
ATOM 756 O O . ALA A 1 98 ? 25.470 1.099 -45.018 1.00 87.56 98 ALA A O 1
ATOM 757 N N . ARG A 1 99 ? 25.911 0.386 -42.930 1.00 83.81 99 ARG A N 1
ATOM 758 C CA . ARG A 1 99 ? 27.357 0.202 -43.131 1.00 83.81 99 ARG A CA 1
ATOM 759 C C . ARG A 1 99 ? 27.655 -0.994 -44.031 1.00 83.81 99 ARG A C 1
ATOM 761 O O . ARG A 1 99 ? 28.455 -0.855 -44.949 1.00 83.81 99 ARG A O 1
ATOM 768 N N . GLU A 1 100 ? 26.979 -2.122 -43.825 1.00 82.88 100 GLU A N 1
ATOM 769 C CA . GLU A 1 100 ? 27.106 -3.305 -44.686 1.00 82.88 100 GLU A CA 1
ATOM 770 C C . GLU A 1 100 ? 26.718 -2.992 -46.138 1.00 82.88 100 GLU A C 1
ATOM 772 O O . GLU A 1 100 ? 27.445 -3.351 -47.059 1.00 82.88 100 GLU A O 1
ATOM 777 N N . ALA A 1 101 ? 25.632 -2.243 -46.361 1.00 79.69 101 ALA A N 1
ATOM 778 C CA . ALA A 1 101 ? 25.219 -1.821 -47.701 1.00 79.69 101 ALA A CA 1
ATOM 779 C C . ALA A 1 101 ? 26.249 -0.910 -48.402 1.00 79.69 101 ALA A C 1
ATOM 781 O O . ALA A 1 101 ? 26.323 -0.901 -49.629 1.00 79.69 101 ALA A O 1
ATOM 782 N N . GLN A 1 102 ? 27.043 -0.149 -47.640 1.00 76.88 102 GLN A N 1
ATOM 783 C CA . GLN A 1 102 ? 28.131 0.682 -48.174 1.00 76.88 102 GLN A CA 1
ATOM 784 C C . GLN A 1 102 ? 29.425 -0.112 -48.405 1.00 76.88 102 GLN A C 1
ATOM 786 O O . GLN A 1 102 ? 30.208 0.252 -49.280 1.00 76.88 102 GLN A O 1
ATOM 791 N N . GLN A 1 103 ? 29.657 -1.173 -47.626 1.00 70.81 103 GLN A N 1
ATOM 792 C CA . GLN A 1 103 ? 30.828 -2.050 -47.738 1.00 70.81 103 GLN A CA 1
ATOM 793 C C . GLN A 1 103 ? 30.633 -3.210 -48.714 1.00 70.81 103 GLN A C 1
ATOM 795 O O . GLN A 1 103 ? 31.626 -3.817 -49.115 1.00 70.81 103 GLN A O 1
ATOM 800 N N . ALA A 1 104 ? 29.394 -3.512 -49.116 1.00 56.69 104 ALA A N 1
ATOM 801 C CA . ALA A 1 104 ? 29.115 -4.456 -50.186 1.00 56.69 104 ALA A CA 1
ATOM 802 C C . ALA A 1 104 ? 29.901 -4.017 -51.433 1.00 56.69 104 ALA A C 1
ATOM 804 O O . ALA A 1 104 ? 29.633 -2.943 -51.987 1.00 56.69 104 ALA A O 1
ATOM 805 N N . PRO A 1 105 ? 30.905 -4.795 -51.872 1.00 52.22 105 PRO A N 1
ATOM 806 C CA . PRO A 1 105 ? 31.676 -4.402 -53.026 1.00 52.22 105 PRO A CA 1
ATOM 807 C C . PRO A 1 105 ? 30.735 -4.388 -54.231 1.00 52.22 105 PRO A C 1
ATOM 809 O O . PRO A 1 105 ? 29.967 -5.328 -54.448 1.00 52.22 105 PRO A O 1
ATOM 812 N N . ARG A 1 106 ? 30.784 -3.310 -55.021 1.00 55.09 106 ARG A N 1
ATOM 813 C CA . ARG A 1 106 ? 30.146 -3.234 -56.342 1.00 55.09 106 ARG A CA 1
ATOM 814 C C . 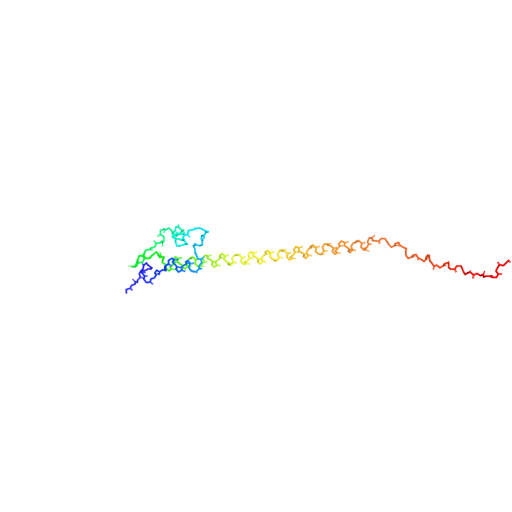ARG A 1 106 ? 30.828 -4.233 -57.283 1.00 55.09 106 ARG A C 1
ATOM 816 O O . ARG A 1 106 ? 31.553 -3.832 -58.187 1.00 55.09 106 ARG A O 1
ATOM 823 N N . HIS A 1 107 ? 30.642 -5.531 -57.073 1.00 48.06 107 HIS A N 1
ATOM 824 C CA . HIS A 1 107 ? 31.090 -6.538 -58.017 1.00 48.06 107 HIS A CA 1
ATOM 825 C C . HIS A 1 107 ? 29.954 -6.888 -58.973 1.00 48.06 107 HIS A C 1
ATOM 827 O O . HIS A 1 107 ? 29.026 -7.616 -58.646 1.00 48.06 107 HIS A O 1
ATOM 833 N N . LEU A 1 108 ? 30.132 -6.342 -60.179 1.00 53.84 108 LEU A N 1
ATOM 834 C CA . LEU A 1 108 ? 29.775 -6.934 -61.462 1.00 53.84 108 LEU A CA 1
ATOM 835 C C . LEU A 1 108 ? 28.270 -7.004 -61.748 1.00 53.84 108 LEU A C 1
ATOM 837 O O . LEU A 1 108 ? 27.623 -8.040 -61.643 1.00 53.84 108 LEU A O 1
ATOM 841 N N . SER A 1 109 ? 27.766 -5.891 -62.287 1.00 46.53 109 SER A N 1
ATOM 842 C CA . SER A 1 109 ? 26.861 -5.955 -63.438 1.00 46.53 109 SER A CA 1
ATOM 843 C C . SER A 1 109 ? 27.545 -6.801 -64.520 1.00 46.53 109 SER A C 1
ATOM 845 O O . SER A 1 109 ? 28.352 -6.314 -65.313 1.00 46.53 109 SER A O 1
ATOM 847 N N . GLY A 1 110 ? 27.322 -8.111 -64.449 1.00 46.44 110 GLY A N 1
ATOM 848 C CA . GLY A 1 110 ? 27.702 -9.056 -65.475 1.00 46.44 110 GLY A CA 1
ATOM 849 C C . GLY A 1 110 ? 26.802 -8.836 -66.676 1.00 46.44 110 GLY A C 1
ATOM 850 O O . GLY A 1 110 ? 25.690 -9.352 -66.729 1.00 46.44 110 GLY A O 1
ATOM 851 N N . ASN A 1 111 ? 27.310 -8.108 -67.663 1.00 50.78 111 ASN A N 1
ATOM 852 C CA . ASN A 1 111 ? 26.898 -8.308 -69.041 1.00 50.78 111 ASN A CA 1
ATOM 853 C C . ASN A 1 111 ? 27.529 -9.641 -69.493 1.00 50.78 111 ASN A C 1
ATOM 855 O O . ASN A 1 111 ? 28.586 -9.659 -70.110 1.00 50.78 111 ASN A O 1
ATOM 859 N N . ALA A 1 112 ? 26.949 -10.761 -69.056 1.00 51.31 112 ALA A N 1
ATOM 860 C CA . ALA A 1 112 ? 27.438 -12.117 -69.328 1.00 51.31 112 ALA A CA 1
ATOM 861 C C . ALA A 1 112 ? 26.370 -12.991 -70.009 1.00 51.31 112 ALA A C 1
ATOM 863 O O .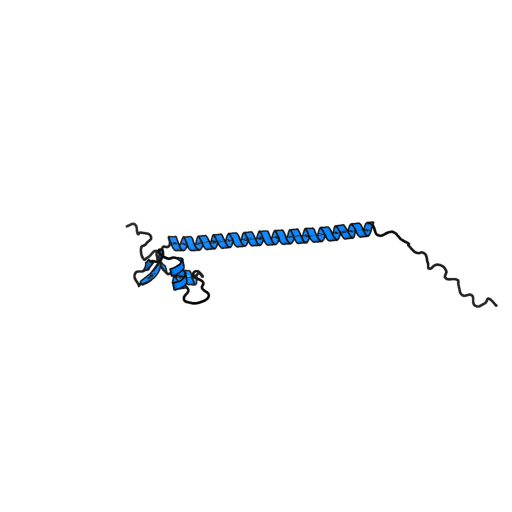 ALA A 1 112 ? 26.384 -14.207 -69.868 1.00 51.31 112 ALA A O 1
ATOM 864 N N . PHE A 1 113 ? 25.441 -12.366 -70.739 1.00 47.16 113 PHE A N 1
ATOM 865 C CA . PHE A 1 113 ? 24.483 -13.038 -71.623 1.00 47.16 113 PHE A CA 1
ATOM 866 C C . PHE A 1 113 ? 24.190 -12.167 -72.850 1.00 47.16 113 PHE A C 1
ATOM 868 O O . PHE A 1 113 ? 23.059 -11.763 -73.099 1.00 47.16 113 PHE A O 1
ATOM 875 N N . ALA A 1 114 ? 25.231 -11.845 -73.609 1.00 47.50 114 ALA A N 1
ATOM 876 C CA . ALA A 1 114 ? 25.085 -11.348 -74.973 1.00 47.50 114 ALA A CA 1
ATOM 877 C C . ALA A 1 114 ? 26.088 -12.075 -75.872 1.00 47.50 114 ALA A C 1
ATOM 879 O O . ALA A 1 114 ? 26.905 -11.457 -76.538 1.00 47.50 114 ALA A O 1
ATOM 880 N N . ASP A 1 115 ? 26.043 -13.405 -75.828 1.00 50.59 115 ASP A N 1
ATOM 881 C CA . ASP A 1 115 ? 26.559 -14.242 -76.906 1.00 50.59 115 ASP A CA 1
ATOM 882 C C . ASP A 1 115 ? 25.515 -15.333 -77.172 1.00 50.59 115 ASP A C 1
ATOM 884 O O . ASP A 1 115 ? 25.677 -16.515 -76.874 1.00 50.59 115 ASP A O 1
ATOM 888 N N . VAL A 1 116 ? 24.345 -14.888 -77.640 1.00 55.72 116 VAL A N 1
ATOM 889 C CA . VAL A 1 116 ? 23.456 -15.749 -78.419 1.00 55.72 116 VAL A CA 1
ATOM 890 C C . VAL A 1 116 ? 24.092 -15.792 -79.801 1.00 55.72 116 VAL A C 1
ATOM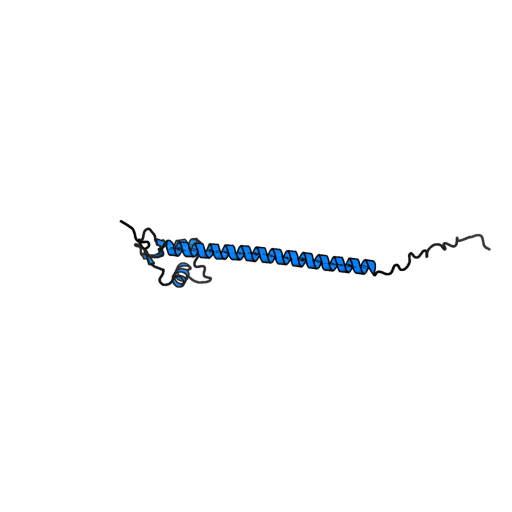 892 O O . VAL A 1 116 ? 23.762 -14.987 -80.668 1.00 55.72 116 VAL A O 1
ATOM 895 N N . VAL A 1 117 ? 25.067 -16.684 -79.977 1.00 58.16 117 VAL A N 1
ATOM 896 C CA . VAL A 1 117 ? 25.491 -17.080 -81.316 1.00 58.16 117 VAL A CA 1
ATOM 897 C C . VAL A 1 117 ? 24.316 -17.841 -81.917 1.00 58.16 117 VAL A C 1
ATOM 899 O O . VAL A 1 117 ? 23.954 -18.938 -81.494 1.00 58.16 117 VAL A O 1
ATOM 902 N N . GLU A 1 118 ? 23.678 -17.148 -82.844 1.00 59.22 118 GLU A N 1
ATOM 903 C CA . GLU A 1 118 ? 22.623 -17.565 -83.750 1.00 59.22 118 GLU A CA 1
ATOM 904 C C . GLU A 1 118 ? 22.906 -18.961 -84.333 1.00 59.22 118 GLU A C 1
ATOM 906 O O . GLU A 1 118 ? 23.965 -19.216 -84.910 1.00 59.22 118 GLU A O 1
ATOM 911 N N . TYR A 1 119 ? 21.970 -19.894 -84.143 1.00 66.69 119 TYR A N 1
ATOM 912 C CA . TYR A 1 119 ? 21.999 -21.190 -84.816 1.00 66.69 119 TYR A CA 1
ATOM 913 C C . TYR A 1 119 ? 21.623 -20.979 -86.288 1.00 66.69 119 TYR A C 1
ATOM 915 O O . TYR A 1 119 ? 20.471 -20.666 -86.585 1.00 66.69 119 TYR A O 1
ATOM 923 N N . ASP A 1 120 ? 22.596 -21.149 -87.184 1.00 70.06 120 ASP A N 1
ATOM 924 C CA . ASP A 1 120 ? 22.418 -21.126 -88.638 1.00 70.06 120 ASP A CA 1
ATOM 925 C C . ASP A 1 120 ? 22.305 -22.571 -89.176 1.00 70.06 120 ASP A C 1
ATOM 927 O O . ASP A 1 120 ? 23.305 -23.299 -89.183 1.00 70.06 120 ASP A O 1
ATOM 931 N N . PRO A 1 121 ? 21.108 -23.027 -89.594 1.00 60.97 121 PRO A N 1
ATOM 932 C CA . PRO A 1 121 ? 20.896 -24.387 -90.082 1.00 60.97 121 PRO A CA 1
ATOM 933 C C . PRO A 1 121 ? 21.431 -24.668 -91.500 1.00 60.97 121 PRO A C 1
ATOM 935 O O . PRO A 1 121 ? 21.332 -25.815 -91.940 1.00 60.97 121 PRO A O 1
ATOM 938 N N . GLU A 1 122 ? 21.995 -23.692 -92.227 1.00 62.81 122 GLU A N 1
ATOM 939 C CA . GLU A 1 122 ? 22.463 -23.894 -93.615 1.00 62.81 122 GLU A CA 1
ATOM 940 C C . GLU A 1 122 ? 23.988 -24.000 -93.780 1.00 62.81 122 GLU A C 1
ATOM 942 O O . GLU A 1 122 ? 24.493 -24.122 -94.898 1.00 62.81 122 GLU A O 1
ATOM 947 N N . ARG A 1 123 ? 24.753 -24.047 -92.686 1.00 54.09 123 ARG A N 1
ATOM 948 C CA . ARG A 1 123 ? 26.206 -24.271 -92.741 1.00 54.09 123 ARG A CA 1
ATOM 949 C C . ARG A 1 123 ? 26.538 -25.764 -92.912 1.00 54.09 123 ARG A C 1
ATOM 951 O O . ARG A 1 123 ? 26.750 -26.472 -91.929 1.00 54.09 123 ARG A O 1
ATOM 958 N N . TRP A 1 124 ? 26.560 -26.222 -94.165 1.00 53.59 124 TRP A N 1
ATOM 959 C CA . TRP A 1 124 ? 27.096 -27.522 -94.604 1.00 53.59 124 TRP A CA 1
ATOM 960 C C . TRP A 1 124 ? 28.538 -27.378 -95.096 1.00 53.59 124 TRP A C 1
ATOM 962 O O . TRP A 1 124 ? 28.808 -26.421 -95.857 1.00 53.59 124 TRP A O 1
#

Organism: NCBI:txid486698

Sequence (124 aa):
MQLDDDHPFFLVPLAELVAEGFGKCTYGNPIDHLANQLGDAVLFDDIGRRAVTRATAASLFAERAAKEAAQREASRRRVAEQKAAREARRAAIQAERAREAQQAPRHLSGNAFADVVEYDPERW